Protein AF-A0A7X5IW49-F1 (afdb_monomer)

Nearest PDB structures (foldseek):
  5k5d-assembly1_A  TM=7.688E-01  e=8.282E-03  Saccharolobus solfataricus 98/2
  5k5d-assembly3_C  TM=7.128E-01  e=5.152E-03  Saccharolobus solfataricus 98/2
  5k5d-assembly2_B  TM=7.200E-01  e=1.869E-02  Saccharolobus solfataricus 98/2
  1vz0-assembly3_D  TM=7.593E-01  e=3.682E-02  Thermus thermophilus HB27
  7nfu-assembly2_B  TM=7.476E-01  e=4.512E-02  Geobacillus thermoleovorans CCB_US3_UF5

Sequence (78 aa):
TEFGYVEPVIVNSDMTIIGGHQRATVLTDLGYEEIDCIVIDIDKQKEKALNIALNKITGEWNKELLADLIADLQDSDF

Secondary structure (DSSP, 8-state):
--S-S-SPEEEETT--EEE-HHHHHHHHHTT-S---EEEE---HHHHHHHHHHHHHHHS---HHHHHHHHHHHHHTT-

Radius of gyration: 14.75 Å; Cα contacts (8 Å, |Δi|>4): 62; chains: 1; bounding box: 27×29×46 Å

Solvent-accessible surface area (backbone atoms only — not comparable to full-atom values): 4829 Å² total; per-residue (Å²): 125,98,68,72,91,78,72,63,33,32,23,35,77,86,68,47,77,44,38,48,67,71,56,53,51,53,40,50,76,72,67,54,91,76,77,67,63,46,74,43,84,70,56,76,67,58,43,51,54,46,29,54,54,48,48,54,77,77,43,82,76,57,66,64,66,50,50,52,50,54,50,56,56,61,65,69,75,118

Structure (mmCIF, N/CA/C/O backbone):
data_AF-A0A7X5IW49-F1
#
_entry.id   AF-A0A7X5IW49-F1
#
loop_
_atom_site.group_PDB
_atom_site.id
_atom_site.type_symbol
_atom_site.label_atom_id
_atom_site.label_alt_id
_atom_site.label_comp_id
_atom_site.label_asym_id
_atom_site.label_entity_id
_atom_site.label_seq_id
_atom_site.pdbx_PDB_ins_code
_atom_site.Cartn_x
_atom_site.Cartn_y
_atom_site.Cartn_z
_atom_site.occupancy
_atom_site.B_iso_or_equiv
_atom_site.auth_seq_id
_atom_site.auth_comp_id
_atom_site.auth_asym_id
_atom_site.auth_atom_id
_atom_site.pdbx_PDB_model_num
ATOM 1 N N . THR A 1 1 ? 13.605 -12.438 -17.343 1.00 43.88 1 THR A N 1
ATOM 2 C CA . THR A 1 1 ? 13.488 -11.523 -16.190 1.00 43.88 1 THR A CA 1
ATOM 3 C C . THR A 1 1 ? 13.972 -12.275 -14.969 1.00 43.88 1 THR A C 1
ATOM 5 O O . THR A 1 1 ? 13.356 -13.257 -14.593 1.00 43.88 1 THR A O 1
ATOM 8 N N . GLU A 1 2 ? 15.140 -11.913 -14.440 1.00 44.03 2 GLU A N 1
ATOM 9 C CA . GLU A 1 2 ? 15.932 -12.770 -13.532 1.00 44.03 2 GLU A CA 1
ATOM 10 C C . GLU A 1 2 ? 15.359 -12.889 -12.106 1.00 44.03 2 GLU A C 1
ATOM 12 O O . GLU A 1 2 ? 15.742 -13.797 -11.380 1.00 44.03 2 GLU A O 1
ATOM 17 N N . PHE A 1 3 ? 14.386 -12.044 -11.727 1.00 50.28 3 PHE A N 1
ATOM 18 C CA . PHE A 1 3 ? 13.821 -12.044 -10.369 1.00 50.28 3 PHE A CA 1
ATOM 19 C C . PHE A 1 3 ? 12.282 -12.044 -10.260 1.00 50.28 3 PHE A C 1
ATOM 21 O O . PHE A 1 3 ? 11.777 -12.242 -9.167 1.00 50.28 3 PHE A O 1
ATOM 28 N N . GLY A 1 4 ? 11.509 -11.910 -11.346 1.00 51.81 4 GLY A N 1
ATOM 29 C CA . GLY A 1 4 ? 10.034 -11.931 -11.263 1.00 51.81 4 GLY A CA 1
ATOM 30 C C . GLY A 1 4 ? 9.421 -10.895 -10.293 1.00 51.81 4 GLY A C 1
ATOM 31 O O . GLY A 1 4 ? 10.068 -9.926 -9.903 1.00 51.81 4 GLY A O 1
ATOM 32 N N . TYR A 1 5 ? 8.147 -11.081 -9.934 1.00 52.50 5 TYR A N 1
ATOM 33 C CA . TYR A 1 5 ? 7.422 -10.266 -8.950 1.00 52.50 5 TYR A CA 1
ATOM 34 C C . TYR A 1 5 ? 7.797 -10.719 -7.527 1.00 52.50 5 TYR A C 1
ATOM 36 O O . TYR A 1 5 ? 7.240 -11.684 -7.014 1.00 52.50 5 TYR A O 1
ATOM 44 N N . VAL A 1 6 ? 8.811 -10.087 -6.923 1.00 56.38 6 VAL A N 1
ATOM 45 C CA . VAL A 1 6 ? 9.412 -10.559 -5.652 1.00 56.38 6 VAL A CA 1
ATOM 46 C C . VAL A 1 6 ? 8.606 -10.147 -4.418 1.00 56.38 6 VAL A C 1
ATOM 48 O O . VAL A 1 6 ? 8.643 -10.837 -3.404 1.00 56.38 6 VAL A O 1
ATOM 51 N N . GLU A 1 7 ? 7.859 -9.044 -4.487 1.00 66.31 7 GLU A N 1
ATOM 52 C CA . GLU A 1 7 ? 7.077 -8.554 -3.352 1.00 66.31 7 GLU A CA 1
ATOM 53 C C . GLU A 1 7 ? 5.717 -7.989 -3.797 1.00 66.31 7 GLU A C 1
ATOM 55 O O . GLU A 1 7 ? 5.674 -7.132 -4.690 1.00 66.31 7 GLU A O 1
ATOM 60 N N . PRO A 1 8 ? 4.617 -8.386 -3.136 1.00 80.19 8 PRO A N 1
ATOM 61 C CA . PRO A 1 8 ? 3.286 -7.866 -3.411 1.00 80.19 8 PRO A CA 1
ATOM 62 C C . PRO A 1 8 ? 3.106 -6.395 -3.003 1.00 80.19 8 PRO A C 1
ATOM 64 O O . PRO A 1 8 ? 3.821 -5.876 -2.143 1.00 80.19 8 PRO A O 1
ATOM 67 N N . VAL A 1 9 ? 2.144 -5.712 -3.628 1.00 86.56 9 VAL A N 1
ATOM 68 C CA . VAL A 1 9 ? 1.690 -4.365 -3.234 1.00 86.56 9 VAL A CA 1
ATOM 69 C C . VAL A 1 9 ? 0.794 -4.488 -2.002 1.00 86.56 9 VAL A C 1
ATOM 71 O O . VAL A 1 9 ? -0.039 -5.387 -1.937 1.00 86.56 9 VAL A O 1
ATOM 74 N N . ILE A 1 10 ? 0.953 -3.605 -1.017 1.00 87.75 10 ILE A N 1
ATOM 75 C CA . ILE A 1 10 ? 0.127 -3.620 0.199 1.00 87.75 10 ILE A CA 1
ATOM 76 C C . ILE A 1 10 ? -0.993 -2.603 0.022 1.00 87.75 10 ILE A C 1
ATOM 78 O O . ILE A 1 10 ? -0.717 -1.428 -0.235 1.00 87.75 10 ILE A O 1
ATOM 82 N N . VAL A 1 11 ? -2.236 -3.047 0.185 1.00 91.19 11 VAL A N 1
ATOM 83 C CA . VAL A 1 11 ? -3.435 -2.216 0.048 1.00 91.19 11 VAL A CA 1
ATOM 84 C C . VAL A 1 11 ? -4.343 -2.358 1.269 1.00 91.19 11 VAL A C 1
ATOM 86 O O . VAL A 1 11 ? -4.363 -3.407 1.914 1.00 91.19 11 VAL A O 1
ATOM 89 N N . ASN A 1 12 ? -5.091 -1.307 1.598 1.00 92.12 12 ASN A N 1
ATOM 90 C CA . ASN A 1 12 ? -6.155 -1.394 2.597 1.00 92.12 12 ASN A CA 1
ATOM 91 C C . ASN A 1 12 ? -7.412 -2.055 1.994 1.00 92.12 12 ASN A C 1
ATOM 93 O O . ASN A 1 12 ? -7.509 -2.240 0.777 1.00 92.12 12 ASN A O 1
ATOM 97 N N . SER A 1 13 ? -8.398 -2.369 2.831 1.00 89.44 13 SER A N 1
ATOM 98 C CA . SER A 1 13 ? -9.691 -2.948 2.445 1.00 89.44 13 SER A CA 1
ATOM 99 C C . SER A 1 13 ? -10.491 -2.077 1.464 1.00 89.44 13 SER A C 1
ATOM 101 O O . SER A 1 13 ? -11.337 -2.591 0.736 1.00 89.44 13 SER A O 1
ATOM 103 N N . ASP A 1 14 ? -10.183 -0.779 1.378 1.00 90.12 14 ASP A N 1
ATOM 104 C CA . ASP A 1 14 ? -10.736 0.169 0.404 1.00 90.12 14 ASP A CA 1
ATOM 105 C C . ASP A 1 14 ? -9.904 0.311 -0.888 1.00 90.12 14 ASP A C 1
ATOM 107 O O . ASP A 1 14 ? -10.149 1.215 -1.686 1.00 90.12 14 ASP A O 1
ATOM 111 N N . MET A 1 15 ? -8.928 -0.579 -1.100 1.00 86.06 15 MET A N 1
ATOM 112 C CA . MET A 1 15 ? -7.978 -0.578 -2.221 1.00 86.06 15 MET A CA 1
ATOM 113 C C . MET A 1 15 ? -7.004 0.614 -2.242 1.00 86.06 15 MET A C 1
ATOM 115 O O . MET A 1 15 ? -6.317 0.832 -3.242 1.00 86.06 15 MET A O 1
ATOM 119 N N . THR A 1 16 ? -6.874 1.368 -1.145 1.00 88.81 16 THR A N 1
ATOM 120 C CA . THR A 1 16 ? -5.824 2.391 -1.012 1.00 88.81 16 THR A CA 1
ATOM 121 C C . THR A 1 16 ? -4.456 1.725 -0.911 1.00 88.81 16 THR A C 1
ATOM 123 O O . THR A 1 16 ? -4.245 0.866 -0.057 1.00 88.81 16 THR A O 1
ATOM 126 N N . ILE A 1 17 ? -3.496 2.141 -1.740 1.00 87.56 17 ILE A N 1
ATOM 127 C CA . ILE A 1 17 ? -2.122 1.631 -1.675 1.00 87.56 17 ILE A CA 1
ATOM 128 C C . ILE A 1 17 ? -1.434 2.181 -0.421 1.00 87.56 17 ILE A C 1
ATOM 130 O O . ILE A 1 17 ? -1.267 3.386 -0.249 1.00 87.56 17 ILE A O 1
ATOM 134 N N . ILE A 1 18 ? -0.987 1.278 0.445 1.00 87.25 18 ILE A N 1
ATOM 135 C CA . ILE A 1 18 ? -0.238 1.593 1.666 1.00 87.25 18 ILE A CA 1
ATOM 136 C C . ILE A 1 18 ? 1.265 1.502 1.396 1.00 87.25 18 ILE A C 1
ATOM 138 O O . ILE A 1 18 ? 2.044 2.303 1.909 1.00 87.25 18 ILE A O 1
ATOM 142 N N . GLY A 1 19 ? 1.681 0.553 0.553 1.00 86.25 19 GLY A N 1
ATOM 143 C CA . GLY A 1 19 ? 3.082 0.330 0.211 1.00 86.25 19 GLY A CA 1
ATOM 144 C C . GLY A 1 19 ? 3.262 -0.292 -1.164 1.00 86.25 19 GLY A C 1
ATOM 145 O O . GLY A 1 19 ? 2.417 -1.048 -1.630 1.00 86.25 19 GLY A O 1
ATOM 146 N N . GLY A 1 20 ? 4.389 0.017 -1.809 1.00 84.00 20 GLY A N 1
ATOM 147 C CA . GLY A 1 20 ? 4.690 -0.480 -3.154 1.00 84.00 20 GLY A CA 1
ATOM 148 C C . GLY A 1 20 ? 4.210 0.426 -4.292 1.00 84.00 20 GLY A C 1
ATOM 149 O O . GLY A 1 20 ? 4.109 -0.045 -5.417 1.00 84.00 20 GLY A O 1
ATOM 150 N N . HIS A 1 21 ? 3.971 1.721 -4.041 1.00 84.62 21 HIS A N 1
ATOM 151 C CA . HIS A 1 21 ? 3.555 2.699 -5.062 1.00 84.62 21 HIS A CA 1
ATOM 152 C C . HIS A 1 21 ? 4.435 2.677 -6.321 1.00 84.62 21 HIS A C 1
ATOM 154 O O . HIS A 1 21 ? 3.924 2.530 -7.425 1.00 84.62 21 HIS A O 1
ATOM 160 N N . GLN A 1 22 ? 5.761 2.751 -6.161 1.00 80.00 22 GLN A N 1
ATOM 161 C CA . GLN A 1 22 ? 6.692 2.715 -7.297 1.00 80.00 22 GLN A CA 1
ATOM 162 C C . GLN A 1 22 ? 6.606 1.394 -8.068 1.00 80.00 22 GLN A C 1
ATOM 164 O O . GLN A 1 22 ? 6.685 1.379 -9.292 1.00 80.00 22 GLN A O 1
ATOM 169 N N . ARG A 1 23 ? 6.409 0.280 -7.355 1.00 83.62 23 ARG A N 1
ATOM 170 C CA . ARG A 1 23 ? 6.255 -1.042 -7.963 1.00 83.62 23 ARG A CA 1
ATOM 171 C C . ARG A 1 23 ? 4.964 -1.122 -8.772 1.00 83.62 23 ARG A C 1
ATOM 173 O O . ARG A 1 23 ? 5.004 -1.603 -9.897 1.00 83.62 23 ARG A O 1
ATOM 180 N N . ALA A 1 24 ? 3.858 -0.606 -8.235 1.00 84.88 24 ALA A N 1
ATOM 181 C CA . ALA A 1 24 ? 2.588 -0.513 -8.948 1.00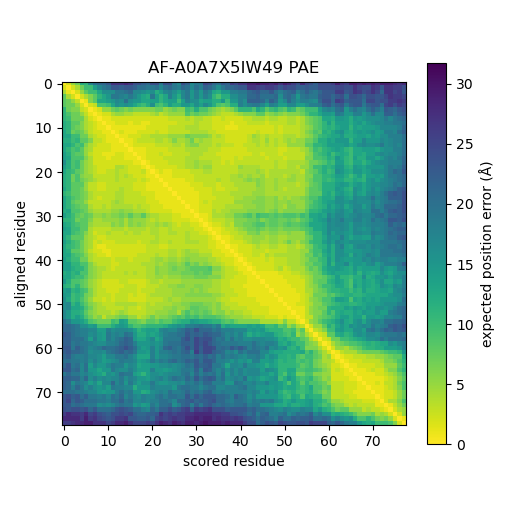 84.88 24 ALA A CA 1
ATOM 182 C C . ALA A 1 24 ? 2.720 0.334 -10.226 1.00 84.88 24 ALA A C 1
ATOM 184 O O . ALA A 1 24 ? 2.267 -0.099 -11.284 1.00 84.88 24 ALA A O 1
ATOM 185 N N . 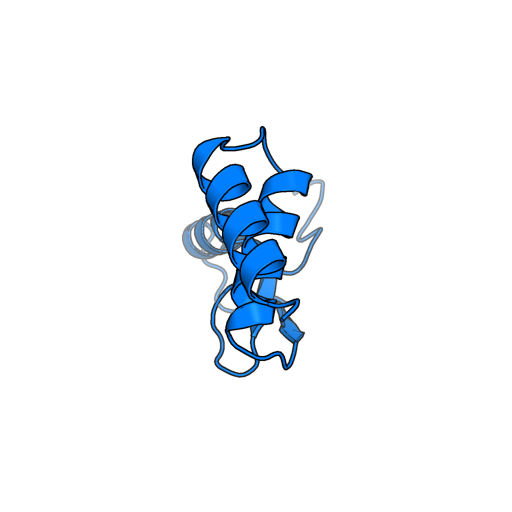THR A 1 25 ? 3.407 1.482 -10.166 1.00 84.69 25 THR A N 1
ATOM 186 C CA . THR A 1 25 ? 3.706 2.304 -11.354 1.00 84.69 25 THR A CA 1
ATOM 187 C C . THR A 1 25 ? 4.510 1.522 -12.390 1.00 84.69 25 THR A C 1
ATOM 189 O O . THR A 1 25 ? 4.093 1.434 -13.538 1.00 84.69 25 THR A O 1
ATOM 192 N N . VAL A 1 26 ? 5.612 0.882 -11.986 1.00 84.44 26 VAL A N 1
ATOM 193 C CA . VAL A 1 26 ? 6.463 0.113 -12.909 1.00 84.44 26 VAL A CA 1
ATOM 194 C C . VAL A 1 26 ? 5.703 -1.055 -13.542 1.00 84.44 26 VAL A C 1
ATOM 196 O O . VAL A 1 26 ? 5.862 -1.313 -14.728 1.00 84.44 26 VAL A O 1
ATOM 199 N N . LEU A 1 27 ? 4.863 -1.764 -12.787 1.00 84.50 27 LEU A N 1
ATOM 200 C CA . LEU A 1 27 ? 4.060 -2.869 -13.326 1.00 84.50 27 LEU A CA 1
ATOM 201 C C . LEU A 1 27 ? 2.992 -2.387 -14.302 1.00 84.50 27 LEU A C 1
ATOM 203 O O . LEU A 1 27 ? 2.760 -3.041 -15.317 1.00 84.50 27 LEU A O 1
ATOM 207 N N . THR A 1 28 ? 2.409 -1.221 -14.031 1.00 84.94 28 THR A N 1
ATOM 208 C CA . THR A 1 28 ? 1.481 -0.559 -14.952 1.00 84.94 28 THR A CA 1
ATOM 209 C C . THR A 1 28 ? 2.195 -0.193 -16.256 1.00 84.94 28 THR A C 1
ATOM 211 O O . THR A 1 28 ? 1.701 -0.513 -17.334 1.00 84.94 28 THR A O 1
ATOM 214 N N . ASP A 1 29 ? 3.400 0.382 -16.173 1.00 85.75 29 ASP A N 1
ATOM 215 C CA . ASP A 1 29 ? 4.224 0.730 -17.341 1.00 85.75 29 ASP A CA 1
ATOM 216 C C . ASP A 1 29 ? 4.675 -0.506 -18.140 1.00 85.75 29 ASP A C 1
ATOM 218 O O . ASP A 1 29 ? 4.855 -0.443 -19.356 1.00 85.75 29 ASP A O 1
ATOM 222 N N . LEU A 1 30 ? 4.837 -1.649 -17.468 1.00 85.00 30 LEU A N 1
ATOM 223 C CA . LEU A 1 30 ? 5.144 -2.940 -18.088 1.00 85.00 30 LEU A CA 1
ATOM 224 C C . LEU A 1 30 ? 3.913 -3.632 -18.703 1.00 85.00 30 LEU A C 1
ATOM 226 O O . LEU A 1 30 ? 4.073 -4.675 -19.339 1.00 85.00 30 LEU A O 1
ATOM 230 N N . GLY A 1 31 ? 2.710 -3.068 -18.547 1.00 87.25 31 GLY A N 1
ATOM 231 C CA . GLY A 1 31 ? 1.472 -3.586 -19.134 1.00 87.25 31 GLY A CA 1
ATOM 232 C C . GLY A 1 31 ? 0.831 -4.743 -18.365 1.00 87.25 31 GLY A C 1
ATOM 233 O O . GLY A 1 31 ? 0.102 -5.532 -18.961 1.00 87.25 31 GLY A O 1
ATOM 234 N N . TYR A 1 32 ? 1.106 -4.879 -17.065 1.00 84.00 32 TYR A N 1
ATOM 235 C CA . TYR A 1 32 ? 0.412 -5.855 -16.223 1.00 84.00 32 TYR A CA 1
ATOM 236 C C . TYR A 1 32 ? -1.019 -5.386 -15.923 1.00 84.00 32 TYR A C 1
ATOM 238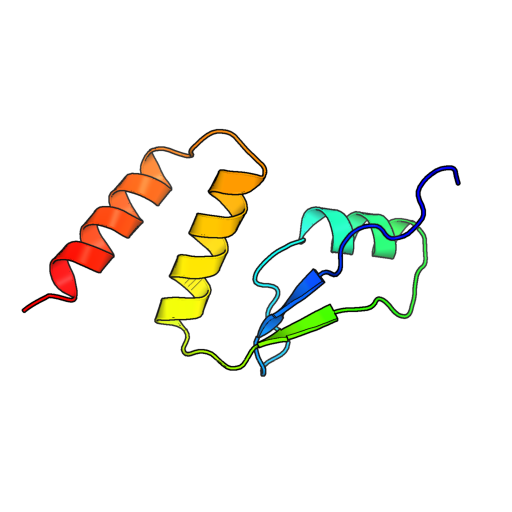 O O . TYR A 1 32 ? -1.214 -4.283 -15.416 1.00 84.00 32 TYR A O 1
ATOM 246 N N . GLU A 1 33 ? -2.010 -6.236 -16.206 1.00 84.00 33 GLU A N 1
ATOM 247 C CA . GLU A 1 33 ? -3.426 -5.977 -15.885 1.00 84.00 33 GLU A CA 1
ATOM 248 C C . GLU A 1 33 ? -3.804 -6.446 -14.472 1.00 84.00 33 GLU A C 1
ATOM 250 O O . GLU A 1 33 ? -4.683 -5.869 -13.836 1.00 84.00 33 GLU A O 1
ATOM 255 N N . GLU A 1 34 ? -3.105 -7.462 -13.958 1.00 83.56 34 GLU A N 1
ATOM 256 C CA . GLU A 1 34 ? -3.330 -8.041 -12.634 1.00 83.56 34 GLU A CA 1
ATOM 257 C C . GLU A 1 34 ? -2.000 -8.187 -11.886 1.00 83.56 34 GLU A C 1
ATOM 259 O O . GLU A 1 34 ? -0.983 -8.590 -12.459 1.00 83.56 34 GLU A O 1
ATOM 264 N N . ILE A 1 35 ? -2.010 -7.841 -10.597 1.00 83.25 35 ILE A N 1
ATOM 265 C CA . ILE A 1 35 ? -0.856 -7.935 -9.696 1.00 83.25 35 ILE A CA 1
ATOM 266 C C . ILE A 1 35 ? -1.299 -8.532 -8.359 1.00 83.25 35 ILE A C 1
ATOM 268 O O . ILE A 1 35 ? -2.398 -8.233 -7.884 1.00 83.25 35 ILE A O 1
ATOM 272 N N . ASP A 1 36 ? -0.445 -9.327 -7.711 1.00 83.50 36 ASP A N 1
ATOM 273 C CA . ASP A 1 36 ? -0.790 -9.844 -6.384 1.00 83.50 36 ASP A CA 1
ATOM 274 C C . ASP A 1 36 ? -0.666 -8.731 -5.344 1.00 83.50 36 ASP A C 1
ATOM 276 O O . ASP A 1 36 ? 0.382 -8.093 -5.206 1.00 83.50 36 ASP A O 1
ATOM 280 N N . CYS A 1 37 ? -1.721 -8.508 -4.571 1.00 88.00 37 CYS A N 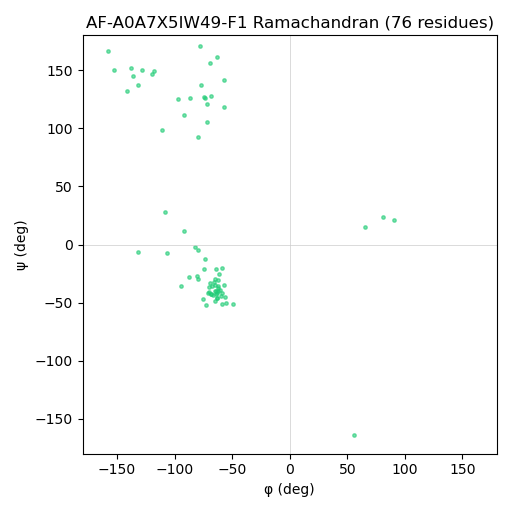1
ATOM 281 C CA . CYS A 1 37 ? -1.711 -7.546 -3.480 1.00 88.00 37 CYS A CA 1
ATOM 282 C C . CYS A 1 37 ? -2.005 -8.225 -2.142 1.00 88.00 37 CYS A C 1
ATOM 284 O O . CYS A 1 37 ? -2.760 -9.193 -2.056 1.00 88.00 37 CYS A O 1
ATOM 286 N N . ILE A 1 38 ? -1.389 -7.706 -1.083 1.00 88.06 38 ILE A N 1
ATOM 287 C CA . ILE A 1 38 ? -1.750 -8.041 0.290 1.00 88.06 38 ILE A CA 1
ATOM 288 C C . ILE A 1 38 ? -2.785 -7.018 0.729 1.00 88.06 38 ILE A C 1
ATOM 290 O O . ILE A 1 38 ? -2.462 -5.842 0.901 1.00 88.06 38 ILE A O 1
ATOM 294 N N . VAL A 1 39 ? -4.015 -7.485 0.919 1.00 88.94 39 VAL A N 1
ATOM 295 C CA . VAL A 1 39 ? -5.097 -6.684 1.488 1.00 88.94 39 VAL A CA 1
ATOM 296 C C . VAL A 1 39 ? -5.038 -6.796 3.006 1.00 88.94 39 VAL A C 1
ATOM 298 O O . VAL A 1 39 ? -5.049 -7.899 3.556 1.00 88.94 39 VAL A O 1
ATOM 301 N N . ILE A 1 40 ? -4.988 -5.657 3.685 1.00 86.81 40 ILE A N 1
ATOM 302 C CA . ILE A 1 40 ? -5.131 -5.566 5.139 1.00 86.81 40 ILE A CA 1
ATOM 303 C C . ILE A 1 40 ? -6.357 -4.728 5.477 1.00 86.81 40 ILE A C 1
ATOM 305 O O . ILE A 1 40 ? -6.713 -3.839 4.717 1.00 86.81 40 ILE A O 1
ATOM 309 N N . ASP A 1 41 ? -7.003 -5.015 6.604 1.00 91.25 41 ASP A N 1
ATOM 310 C CA . ASP A 1 41 ? -8.148 -4.239 7.084 1.00 91.25 41 ASP A CA 1
ATOM 311 C C . ASP A 1 41 ? -7.743 -3.472 8.342 1.00 91.25 41 ASP A C 1
ATOM 313 O O . ASP A 1 41 ? -7.639 -4.039 9.435 1.00 91.25 41 ASP A O 1
ATOM 317 N N . ILE A 1 42 ? -7.412 -2.193 8.163 1.00 87.94 42 ILE A N 1
ATOM 318 C CA . ILE A 1 42 ? -6.974 -1.308 9.243 1.00 87.94 42 ILE A CA 1
ATOM 319 C C . ILE A 1 42 ? -7.614 0.073 9.117 1.00 87.94 42 ILE A C 1
ATOM 321 O O . ILE A 1 42 ? -7.935 0.550 8.029 1.00 87.94 42 ILE A O 1
ATOM 325 N N . ASP A 1 43 ? -7.772 0.743 10.256 1.00 90.06 43 ASP A N 1
ATOM 326 C CA . ASP A 1 43 ? -8.242 2.123 10.287 1.00 90.06 43 ASP A CA 1
ATOM 327 C C . ASP A 1 43 ? -7.261 3.085 9.587 1.00 90.06 43 ASP A C 1
ATOM 329 O O . ASP A 1 43 ? -6.076 2.798 9.384 1.00 90.06 43 ASP A O 1
ATOM 333 N N . LYS A 1 44 ? -7.759 4.274 9.231 1.00 85.69 44 LYS A N 1
ATOM 334 C CA . LYS A 1 44 ? -6.976 5.285 8.509 1.00 85.69 44 LYS A CA 1
ATOM 335 C C . LYS A 1 44 ? -5.774 5.825 9.292 1.00 85.69 44 LYS A C 1
ATOM 337 O O . LYS A 1 44 ? -4.851 6.348 8.672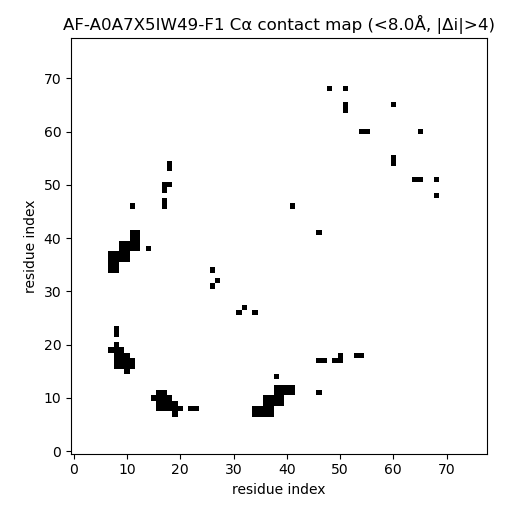 1.00 85.69 44 LYS A O 1
ATOM 342 N N . GLN A 1 45 ? -5.754 5.7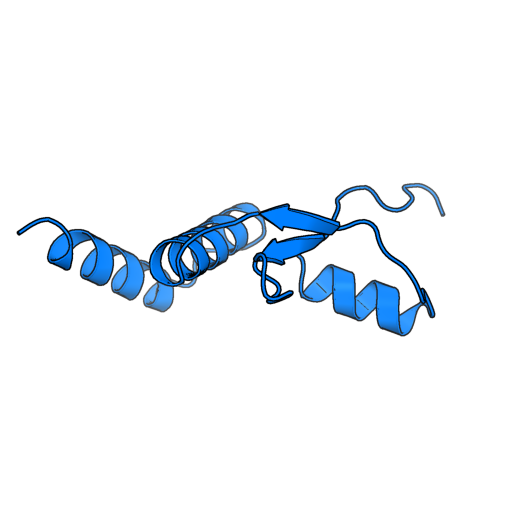18 10.621 1.00 86.62 45 GLN A N 1
ATOM 343 C CA . GLN A 1 45 ? -4.595 6.138 11.415 1.00 86.62 45 GLN A CA 1
ATOM 344 C C . GLN A 1 45 ? -3.462 5.117 11.287 1.00 86.62 45 GLN A C 1
ATOM 346 O O . GLN A 1 45 ? -2.327 5.480 10.974 1.00 86.62 45 GLN A O 1
ATOM 351 N N . LYS A 1 46 ? -3.778 3.828 11.425 1.00 82.62 46 LYS A N 1
ATOM 352 C CA . LYS A 1 46 ? -2.833 2.726 11.213 1.00 82.62 46 LYS A CA 1
ATOM 353 C C . LYS A 1 46 ? -2.369 2.644 9.766 1.00 82.62 46 LYS A C 1
ATOM 355 O O . LYS A 1 46 ? -1.202 2.343 9.539 1.00 82.62 46 LYS A O 1
ATOM 360 N N . GLU A 1 47 ? -3.237 2.951 8.801 1.00 86.19 47 GLU A N 1
ATOM 361 C CA . GLU A 1 47 ? -2.874 3.058 7.382 1.00 86.19 47 GLU A CA 1
ATOM 362 C C . GLU A 1 47 ? -1.735 4.063 7.176 1.00 86.19 47 GLU A C 1
ATOM 364 O O . GLU A 1 47 ? -0.711 3.728 6.577 1.00 86.19 47 GLU A O 1
ATOM 369 N N . LYS A 1 48 ? -1.869 5.272 7.736 1.00 83.81 48 LYS A N 1
ATOM 370 C CA . LYS A 1 48 ? -0.830 6.311 7.674 1.00 83.81 48 LYS A CA 1
ATOM 371 C C . LYS A 1 48 ? 0.448 5.891 8.390 1.00 83.81 48 LYS A C 1
ATOM 373 O O . LYS A 1 48 ? 1.534 6.031 7.830 1.00 83.81 48 LYS A O 1
ATOM 378 N N . ALA A 1 49 ? 0.325 5.344 9.599 1.00 83.25 49 ALA A N 1
ATOM 379 C CA . ALA A 1 49 ? 1.475 4.872 10.364 1.00 83.25 49 ALA A CA 1
ATOM 380 C C . ALA A 1 49 ? 2.253 3.788 9.598 1.00 83.25 49 ALA A C 1
ATOM 382 O O . ALA A 1 49 ? 3.483 3.829 9.538 1.00 83.25 49 ALA A O 1
ATOM 383 N N . LEU A 1 50 ? 1.543 2.855 8.955 1.00 82.62 50 LEU A N 1
ATOM 384 C CA . LEU A 1 50 ? 2.148 1.796 8.156 1.00 82.62 50 LEU A CA 1
ATOM 385 C C . LEU A 1 50 ? 2.774 2.333 6.866 1.00 82.62 50 LEU A C 1
ATOM 387 O O . LEU A 1 50 ? 3.883 1.928 6.532 1.00 82.62 50 LEU A O 1
ATOM 391 N N . ASN A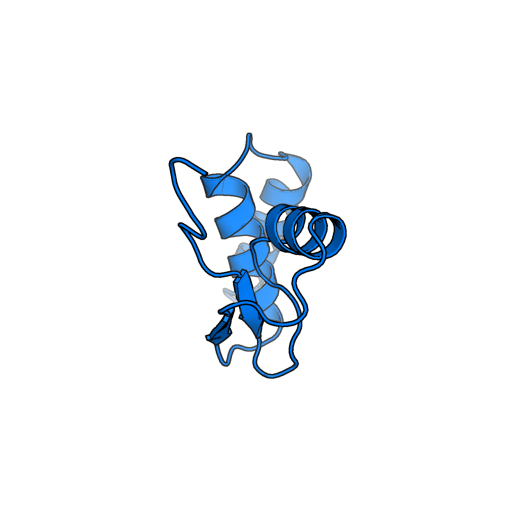 1 51 ? 2.129 3.277 6.176 1.00 81.19 51 ASN A N 1
ATOM 392 C CA . ASN A 1 51 ? 2.700 3.940 4.999 1.00 81.19 51 ASN A CA 1
ATOM 393 C C . ASN A 1 51 ? 4.060 4.588 5.332 1.00 81.19 51 ASN A C 1
ATOM 395 O O . ASN A 1 51 ? 5.052 4.387 4.627 1.00 81.19 51 ASN A O 1
ATOM 399 N N . ILE A 1 52 ? 4.146 5.286 6.467 1.00 78.19 52 ILE A N 1
ATOM 400 C CA . ILE A 1 52 ? 5.392 5.910 6.934 1.00 78.19 52 ILE A CA 1
ATOM 401 C C . ILE A 1 52 ? 6.424 4.848 7.346 1.00 78.19 52 ILE A C 1
ATOM 403 O O . ILE A 1 52 ? 7.599 4.947 6.984 1.00 78.19 52 ILE A O 1
ATOM 407 N N . ALA A 1 53 ? 6.001 3.799 8.056 1.00 77.00 53 ALA A N 1
ATOM 408 C CA . ALA A 1 53 ? 6.880 2.700 8.453 1.00 77.00 53 ALA A CA 1
ATOM 409 C C . ALA A 1 53 ? 7.458 1.935 7.250 1.00 77.00 53 ALA A C 1
ATOM 411 O O . ALA A 1 53 ? 8.617 1.526 7.286 1.00 77.00 53 ALA A O 1
ATOM 412 N N . LEU A 1 54 ? 6.689 1.770 6.172 1.00 71.00 54 LEU A N 1
ATOM 413 C CA . LEU A 1 54 ? 7.155 1.141 4.935 1.00 71.00 54 LEU A CA 1
ATOM 414 C C . LEU A 1 54 ? 8.143 2.039 4.188 1.00 71.00 54 LEU A C 1
ATOM 416 O O . LEU A 1 54 ? 9.190 1.554 3.763 1.00 71.00 54 LEU A O 1
ATOM 420 N N . ASN A 1 55 ? 7.884 3.351 4.122 1.00 65.81 55 ASN A N 1
ATOM 421 C CA . ASN A 1 55 ? 8.840 4.312 3.561 1.00 65.81 55 ASN A CA 1
ATOM 422 C C . ASN A 1 55 ? 10.204 4.269 4.277 1.00 65.81 55 ASN A C 1
ATOM 424 O O . ASN A 1 55 ? 11.235 4.391 3.620 1.00 65.81 55 ASN A O 1
ATOM 428 N N . LYS A 1 56 ? 10.230 4.014 5.594 1.00 53.56 56 LYS A N 1
ATOM 429 C CA . LYS A 1 56 ? 11.463 3.826 6.385 1.00 53.56 56 LYS A CA 1
ATOM 430 C C . LYS A 1 56 ? 12.264 2.574 5.994 1.00 53.56 56 LYS A C 1
ATOM 432 O O . LYS A 1 56 ? 13.483 2.566 6.140 1.00 53.56 56 LYS A O 1
ATOM 437 N N . ILE A 1 57 ? 11.604 1.501 5.558 1.00 51.78 57 ILE A N 1
ATOM 438 C CA . ILE A 1 57 ? 12.269 0.232 5.211 1.00 51.78 57 ILE A CA 1
ATOM 439 C C . ILE A 1 57 ? 12.904 0.317 3.814 1.00 51.78 57 ILE A 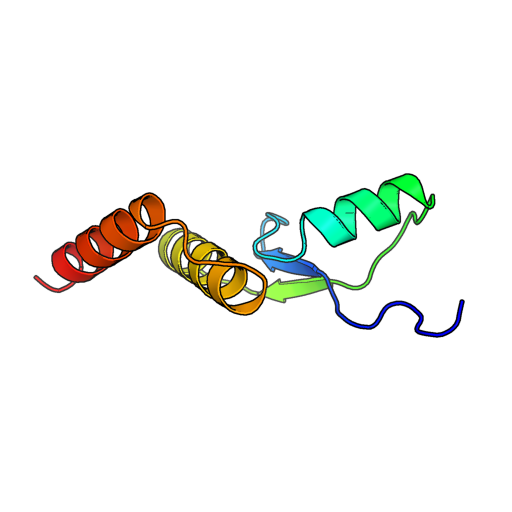C 1
ATOM 441 O O . ILE A 1 57 ? 13.932 -0.313 3.575 1.00 51.78 57 ILE A O 1
ATOM 445 N N . THR A 1 58 ? 12.336 1.124 2.912 1.00 51.66 58 THR A N 1
ATOM 446 C CA . THR A 1 58 ? 12.769 1.213 1.507 1.00 51.66 58 THR A CA 1
ATOM 447 C C . THR A 1 58 ? 13.547 2.486 1.134 1.00 51.66 58 THR A C 1
ATOM 449 O O . THR A 1 58 ? 14.060 2.545 0.019 1.00 51.66 58 THR A O 1
ATOM 452 N N . GLY A 1 59 ? 13.678 3.494 2.012 1.00 51.72 59 GLY A N 1
ATOM 453 C CA . GLY A 1 59 ? 14.405 4.745 1.721 1.00 51.72 59 GLY A CA 1
ATOM 454 C C . GLY A 1 59 ? 14.897 5.525 2.953 1.00 51.72 59 GLY A C 1
ATOM 455 O O . GLY A 1 59 ? 14.495 5.250 4.083 1.00 51.72 59 GLY A O 1
ATOM 456 N N . GLU A 1 60 ? 15.798 6.500 2.735 1.00 53.00 60 GLU A N 1
ATOM 457 C CA . GLU A 1 60 ? 16.267 7.429 3.778 1.00 53.00 60 GLU A CA 1
ATOM 458 C C . GLU A 1 60 ? 15.096 8.187 4.422 1.00 53.00 60 GLU A C 1
ATOM 460 O O . GLU A 1 60 ? 14.150 8.605 3.753 1.00 53.00 60 GLU A O 1
ATOM 465 N N . TRP A 1 61 ? 15.175 8.391 5.739 1.00 54.03 61 TRP A N 1
ATOM 466 C CA . TRP A 1 61 ? 14.150 9.086 6.510 1.00 54.03 61 TRP A CA 1
ATOM 467 C C . TRP A 1 61 ? 13.887 10.499 5.981 1.00 54.03 61 TRP A C 1
ATOM 469 O O . TRP A 1 61 ? 14.749 11.377 6.087 1.00 54.03 61 TRP A O 1
ATOM 479 N N . ASN A 1 62 ? 12.656 10.763 5.538 1.00 59.69 62 ASN A N 1
ATOM 480 C CA . ASN A 1 62 ? 12.177 12.135 5.466 1.00 59.69 62 ASN A CA 1
ATOM 481 C C . ASN A 1 62 ? 11.925 12.629 6.902 1.00 59.69 62 ASN A C 1
ATOM 483 O O . ASN A 1 62 ? 10.977 12.207 7.566 1.00 59.69 62 ASN A O 1
ATOM 487 N N . LYS A 1 63 ? 12.822 13.491 7.392 1.00 62.69 63 LYS A N 1
ATOM 488 C CA . LYS A 1 63 ? 12.822 13.994 8.774 1.00 62.69 63 LYS A CA 1
ATOM 489 C C . LYS A 1 63 ? 11.557 14.779 9.133 1.00 62.69 63 LYS A C 1
ATOM 491 O O . LYS A 1 63 ? 11.213 14.811 10.308 1.00 62.69 63 LYS A O 1
ATOM 496 N N . GLU A 1 64 ? 10.877 15.370 8.153 1.00 65.50 64 GLU A N 1
ATOM 497 C CA . GLU A 1 64 ? 9.628 16.112 8.368 1.00 65.50 64 GLU A CA 1
ATOM 498 C C . GLU A 1 64 ? 8.470 15.148 8.657 1.00 65.50 64 GLU A C 1
ATOM 500 O O . GLU A 1 64 ? 7.857 15.227 9.715 1.00 65.50 64 GLU A O 1
ATOM 505 N N . LEU A 1 65 ? 8.272 14.138 7.803 1.00 62.91 65 LEU A N 1
ATOM 506 C CA . LEU A 1 65 ? 7.251 13.096 8.009 1.00 62.91 65 LEU A CA 1
ATOM 507 C C . LEU A 1 65 ? 7.485 12.274 9.286 1.00 62.91 65 LEU A C 1
ATOM 509 O O . LEU A 1 65 ? 6.540 11.788 9.905 1.00 62.91 65 LEU A O 1
ATOM 513 N N . LEU A 1 66 ? 8.748 12.105 9.688 1.00 64.94 66 LEU A N 1
ATOM 514 C CA . LEU A 1 66 ? 9.094 11.465 10.955 1.00 64.94 66 LEU A CA 1
ATOM 515 C C . LEU A 1 66 ? 8.688 12.320 12.161 1.00 64.94 66 LEU A C 1
ATOM 517 O O . LEU A 1 66 ? 8.188 11.774 13.142 1.00 64.94 66 LEU A O 1
ATOM 521 N N . ALA A 1 67 ? 8.922 13.632 12.105 1.00 70.88 67 ALA A N 1
ATOM 522 C CA . ALA A 1 67 ? 8.528 14.540 13.176 1.00 70.88 67 ALA A CA 1
ATOM 523 C C . ALA A 1 67 ? 7.002 14.573 13.335 1.00 70.88 67 ALA A C 1
ATOM 525 O O . ALA A 1 67 ? 6.520 14.466 14.461 1.00 70.88 67 ALA A O 1
ATOM 526 N N . ASP A 1 68 ? 6.266 14.606 12.220 1.00 66.94 68 ASP A N 1
ATOM 527 C CA . ASP A 1 68 ? 4.800 14.562 12.220 1.00 66.94 68 ASP A CA 1
ATOM 528 C C . ASP A 1 68 ? 4.267 13.246 12.808 1.00 66.94 68 ASP A C 1
ATOM 530 O O . ASP A 1 68 ? 3.364 13.267 13.636 1.00 66.94 68 ASP A O 1
ATOM 534 N N . LEU A 1 69 ? 4.869 12.094 12.473 1.00 66.50 69 LEU A N 1
ATOM 535 C CA . LEU A 1 69 ? 4.468 10.810 13.065 1.00 66.50 69 LEU A CA 1
ATOM 536 C C . LEU A 1 69 ? 4.747 10.745 14.573 1.00 66.50 69 LEU A C 1
ATOM 538 O O . LEU A 1 69 ? 3.950 10.186 15.323 1.00 66.50 69 LEU A O 1
ATOM 542 N N . ILE A 1 70 ? 5.890 11.272 15.024 1.00 71.12 70 ILE A N 1
ATOM 543 C CA . ILE A 1 70 ? 6.219 11.318 16.455 1.00 71.12 70 ILE A CA 1
ATOM 544 C C . ILE A 1 70 ? 5.216 12.208 17.196 1.00 71.12 70 ILE A C 1
ATOM 546 O O . ILE A 1 70 ? 4.793 11.836 18.288 1.00 71.12 70 ILE A O 1
ATOM 550 N N . ALA A 1 71 ? 4.819 13.335 16.603 1.00 74.50 71 ALA A N 1
ATOM 551 C CA . ALA A 1 71 ? 3.808 14.220 17.169 1.00 74.50 71 ALA A CA 1
ATOM 552 C C . ALA A 1 71 ? 2.429 13.540 17.242 1.00 74.50 71 ALA A C 1
ATOM 554 O O . ALA A 1 71 ? 1.841 13.496 18.319 1.00 74.50 71 ALA A O 1
ATOM 555 N N . ASP A 1 72 ? 1.965 12.917 16.152 1.00 67.50 72 ASP A N 1
ATOM 556 C CA . ASP A 1 72 ? 0.678 12.203 16.108 1.00 67.50 72 ASP A CA 1
ATOM 557 C C . ASP A 1 72 ? 0.619 11.047 17.125 1.00 67.50 72 ASP A C 1
ATOM 559 O O . ASP A 1 72 ? -0.409 10.821 17.763 1.00 67.50 72 ASP A O 1
ATOM 563 N N . LEU A 1 73 ? 1.725 10.313 17.309 1.00 66.50 73 LEU A N 1
ATOM 564 C CA . LEU A 1 73 ? 1.799 9.230 18.295 1.00 66.50 73 LEU A CA 1
ATOM 565 C C . LEU A 1 73 ? 1.799 9.754 19.736 1.00 66.50 73 LEU A C 1
ATOM 567 O O . LEU A 1 73 ? 1.182 9.132 20.597 1.00 66.50 73 LEU A O 1
ATOM 571 N N . GLN A 1 74 ? 2.452 10.889 20.000 1.00 66.88 74 GLN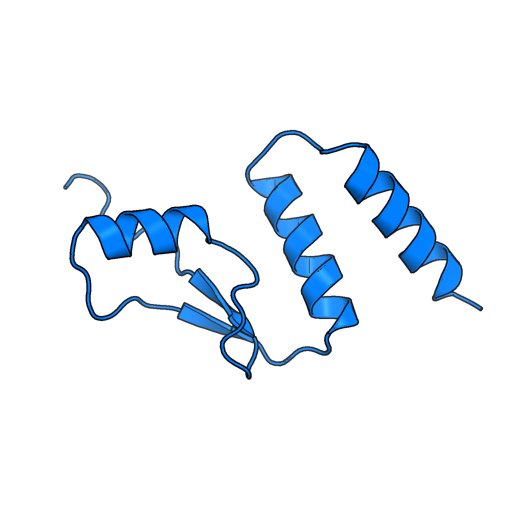 A N 1
ATOM 572 C CA . GLN A 1 74 ? 2.446 11.524 21.323 1.00 66.88 74 GLN A CA 1
ATOM 573 C C . GLN A 1 74 ? 1.076 12.100 21.694 1.00 66.88 74 GLN A C 1
ATOM 575 O O . GLN A 1 74 ? 0.704 12.050 22.864 1.00 66.88 74 GLN A O 1
ATOM 580 N N . ASP A 1 75 ? 0.314 12.590 20.715 1.00 60.25 75 ASP A N 1
ATOM 581 C CA . ASP A 1 75 ? -1.052 13.079 20.932 1.00 60.25 75 ASP A CA 1
ATOM 582 C C . ASP A 1 75 ? -2.071 11.943 21.132 1.00 60.25 75 ASP A C 1
ATOM 584 O O . ASP A 1 75 ? -3.130 12.163 21.717 1.00 60.25 75 ASP A O 1
ATOM 588 N N . SER A 1 76 ? -1.764 10.717 20.692 1.00 57.19 76 SER A N 1
ATOM 589 C CA . SER A 1 76 ? -2.657 9.555 20.843 1.00 57.19 76 SER A CA 1
ATOM 590 C C . SER A 1 76 ? -2.608 8.855 22.213 1.00 57.19 76 SER A C 1
ATOM 592 O O . SER A 1 76 ? -3.371 7.915 22.431 1.00 57.19 76 SER A O 1
ATOM 594 N N . ASP A 1 77 ? -1.753 9.318 23.135 1.00 46.72 77 ASP A N 1
ATOM 595 C CA . ASP A 1 77 ? -1.502 8.712 24.458 1.00 46.72 77 ASP A CA 1
ATOM 596 C C . ASP A 1 77 ? -2.078 9.530 25.651 1.00 46.72 77 ASP A C 1
ATOM 598 O O . ASP A 1 77 ? -1.575 9.437 26.775 1.00 46.72 77 ASP A O 1
ATOM 602 N N . PHE A 1 78 ? -3.155 10.309 25.442 1.00 41.03 78 PHE A N 1
ATOM 603 C CA . PHE A 1 78 ? -3.902 11.013 26.508 1.00 41.03 78 PHE A CA 1
ATOM 604 C C . PHE A 1 78 ? -5.407 10.712 26.536 1.00 41.03 78 PHE A C 1
ATOM 606 O O . PHE A 1 78 ? -6.060 10.754 25.470 1.00 41.03 78 PHE A O 1
#

pLDDT: mean 74.65, std 14.43, range [41.03, 92.12]

Foldseek 3Di:
DVCPPPDAFEAEPVRHTLDCPVVVVVCVVVVDPDTDYHYDHDDPLVSLVSSQVRCVVVDDDPVVSVVVNVVVVVVVPD

Mean predicted aligned error: 10.4 Å